Protein AF-A0A968MX29-F1 (afdb_monomer_lite)

Radius of gyration: 19.55 Å; chains: 1; bounding box: 41×22×69 Å

pLDDT: mean 75.72, std 13.57, range [46.59, 91.5]

Foldseek 3Di:
DPDQPPDDHPPDPPPCQPCPNPDDRPLVVVVVVCCVVVVVVVVVVVVVVVVCVVVVHADDLVVLVVQQVVLVVVCVSPVPDCSNVPVNVVSVVSNVVSVVSVVVVVVD

Sequence (108 aa):
MSFSNSYFFKISGGLSELPAAVGKTNFEVFATFWFFYFGILIIPLGLLVHSIEKANRTLPHTFTVSYLLVVILGSYMIPNSGMTLIMLPHALYMLIINFIRARKSLVS

Secondary structure (DSSP, 8-state):
--SSSSSS-----GGGGSTTSTT---HHHHHHHHHHHHHHHHHHHHHHHHHHHHTTPPPPHHHHHHHHHHHHHHHHH-TTSHIIIIIHHHHHHHHHHHHHHHHHHTT-

Structure (mmCIF, N/CA/C/O backbone):
data_AF-A0A968MX29-F1
#
_entry.id   AF-A0A968MX29-F1
#
loop_
_atom_site.group_PDB
_atom_site.id
_atom_site.type_symbol
_atom_site.label_atom_id
_atom_site.label_alt_id
_atom_site.label_comp_id
_atom_site.label_asym_id
_atom_site.label_entity_id
_atom_site.label_seq_id
_atom_site.pdbx_PDB_ins_code
_atom_site.Cartn_x
_atom_site.Cartn_y
_atom_site.Cartn_z
_atom_site.occupancy
_atom_site.B_iso_or_equiv
_atom_site.auth_seq_id
_atom_site.auth_comp_id
_atom_site.auth_asym_id
_atom_site.auth_atom_id
_atom_site.pdbx_PDB_model_num
ATOM 1 N N . MET A 1 1 ? 15.265 -9.050 -43.815 1.00 46.59 1 MET A N 1
ATOM 2 C CA . MET A 1 1 ? 14.426 -9.063 -42.593 1.00 46.59 1 MET A CA 1
ATOM 3 C C . MET A 1 1 ? 14.877 -7.952 -41.641 1.00 46.59 1 MET A C 1
ATOM 5 O O . MET A 1 1 ? 15.545 -8.226 -40.660 1.00 46.59 1 MET A O 1
ATOM 9 N N . SER A 1 2 ? 14.578 -6.685 -41.941 1.00 53.44 2 SER A N 1
ATOM 10 C CA . SER A 1 2 ? 14.902 -5.556 -41.046 1.00 53.44 2 SER A CA 1
ATOM 11 C C . SER A 1 2 ? 13.898 -4.419 -41.249 1.00 53.44 2 SER A C 1
ATOM 13 O O . SER A 1 2 ? 14.245 -3.316 -41.650 1.00 53.44 2 SER A O 1
ATOM 15 N N . PHE A 1 3 ? 12.612 -4.736 -41.087 1.00 56.28 3 PHE A N 1
ATOM 16 C CA . PHE A 1 3 ? 11.520 -3.757 -41.200 1.00 56.28 3 PHE A CA 1
ATOM 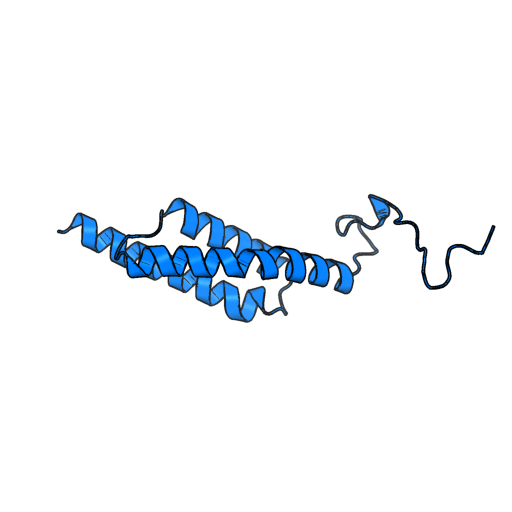17 C C . PHE A 1 3 ? 10.673 -3.676 -39.917 1.00 56.28 3 PHE A C 1
ATOM 19 O O . PHE A 1 3 ? 9.889 -2.755 -39.747 1.00 56.28 3 PHE A O 1
ATOM 26 N N . SER A 1 4 ? 10.857 -4.611 -38.974 1.00 51.66 4 SER A N 1
ATOM 27 C CA . SER A 1 4 ? 10.004 -4.744 -37.782 1.00 51.66 4 SER A CA 1
ATOM 28 C C . SER A 1 4 ? 10.544 -4.058 -36.518 1.00 51.66 4 SER A C 1
ATOM 30 O O . SER A 1 4 ? 9.947 -4.213 -35.463 1.00 51.66 4 SER A O 1
ATOM 32 N N . ASN A 1 5 ? 11.660 -3.323 -36.564 1.00 52.94 5 ASN A N 1
ATOM 33 C CA . ASN A 1 5 ? 12.250 -2.712 -35.355 1.00 52.94 5 ASN A CA 1
ATOM 34 C C . ASN A 1 5 ? 12.035 -1.196 -35.243 1.00 52.94 5 ASN A C 1
ATOM 36 O O . ASN A 1 5 ? 12.530 -0.571 -34.308 1.00 52.94 5 ASN A O 1
ATOM 40 N N . SER A 1 6 ? 11.280 -0.603 -36.167 1.00 59.69 6 SER A N 1
ATOM 41 C CA . SER A 1 6 ? 11.139 0.846 -36.274 1.00 59.69 6 SER A CA 1
ATOM 42 C C . SER A 1 6 ? 9.732 1.276 -35.843 1.00 59.69 6 SER A C 1
ATOM 44 O O . SER A 1 6 ? 8.761 1.154 -36.582 1.00 59.69 6 SER A O 1
ATOM 46 N N . TYR A 1 7 ? 9.654 1.778 -34.613 1.00 55.28 7 TYR A N 1
ATOM 47 C CA . TYR A 1 7 ? 8.664 2.731 -34.092 1.00 55.28 7 TYR A CA 1
ATOM 48 C C . TYR A 1 7 ? 7.202 2.313 -33.848 1.00 55.28 7 TYR A C 1
ATOM 50 O O . TYR A 1 7 ? 6.530 3.062 -33.146 1.00 55.28 7 TYR A O 1
ATOM 58 N N . PHE A 1 8 ? 6.701 1.154 -34.300 1.00 55.94 8 PHE A N 1
ATOM 59 C CA . PHE A 1 8 ? 5.306 0.760 -33.974 1.00 55.94 8 PHE A CA 1
ATOM 60 C C . PHE A 1 8 ? 5.055 -0.724 -33.661 1.00 55.94 8 PHE A C 1
ATOM 62 O O . PHE A 1 8 ? 4.131 -1.036 -32.916 1.00 55.94 8 PHE A O 1
ATOM 69 N N . PHE A 1 9 ? 5.881 -1.648 -34.161 1.00 48.16 9 PHE A N 1
ATOM 70 C CA . PHE A 1 9 ? 5.689 -3.094 -33.966 1.00 48.16 9 PHE A CA 1
ATOM 71 C C . PHE A 1 9 ? 6.945 -3.768 -33.415 1.00 48.16 9 PHE A C 1
ATOM 73 O O . PHE A 1 9 ? 7.522 -4.654 -34.042 1.00 48.16 9 PHE A O 1
ATOM 80 N N . LYS A 1 10 ? 7.376 -3.369 -32.214 1.00 52.69 10 LYS A N 1
ATOM 81 C CA . LYS A 1 10 ? 8.335 -4.186 -31.467 1.00 52.69 10 LYS A CA 1
ATOM 82 C C . LYS A 1 10 ? 7.585 -5.418 -30.948 1.00 52.69 10 LYS A C 1
ATOM 84 O O . LYS A 1 10 ? 6.846 -5.327 -29.972 1.00 52.69 10 LYS A O 1
ATOM 89 N N . ILE A 1 11 ? 7.720 -6.552 -31.638 1.00 58.69 11 ILE A N 1
ATOM 90 C CA . ILE A 1 11 ? 7.190 -7.838 -31.168 1.00 58.69 11 ILE A CA 1
ATOM 91 C C . ILE A 1 11 ? 7.895 -8.151 -29.845 1.00 58.69 11 ILE A C 1
ATOM 93 O O . ILE A 1 11 ? 9.123 -8.231 -29.810 1.00 58.69 11 ILE A O 1
ATOM 97 N N . SER A 1 12 ? 7.123 -8.260 -28.760 1.00 58.16 12 SER A N 1
ATOM 98 C CA . SER A 1 12 ? 7.658 -8.553 -27.428 1.00 58.16 12 SER A CA 1
ATOM 99 C C . SER A 1 12 ? 8.508 -9.823 -27.476 1.00 58.16 12 SER A C 1
ATOM 101 O O . SER A 1 12 ? 8.056 -10.865 -27.950 1.00 58.16 12 SER A O 1
ATOM 103 N N . GLY A 1 13 ? 9.736 -9.739 -26.963 1.00 58.72 13 GLY A N 1
ATOM 104 C CA . GLY A 1 13 ? 10.693 -10.852 -26.905 1.00 58.72 13 GLY A CA 1
ATOM 105 C C . GLY A 1 13 ? 10.345 -11.924 -25.864 1.00 58.72 13 GLY A C 1
ATOM 106 O O . GLY A 1 13 ? 11.212 -12.716 -25.484 1.00 58.72 13 GLY A O 1
ATOM 107 N N . GLY A 1 14 ? 9.107 -11.933 -25.363 1.00 63.16 14 GLY A N 1
ATOM 108 C CA . GLY A 1 14 ? 8.613 -12.882 -24.372 1.00 63.16 14 GLY A CA 1
ATOM 109 C C . GLY A 1 14 ? 9.353 -12.789 -23.035 1.00 63.16 14 GLY A C 1
ATOM 110 O O . GLY A 1 14 ? 9.701 -11.705 -22.569 1.00 63.16 14 GLY A O 1
ATOM 111 N N . LEU A 1 15 ? 9.614 -13.945 -22.416 1.00 51.88 15 LEU A N 1
ATOM 112 C CA . LEU A 1 15 ? 10.229 -14.072 -21.084 1.00 51.88 15 LEU A CA 1
ATOM 113 C C . L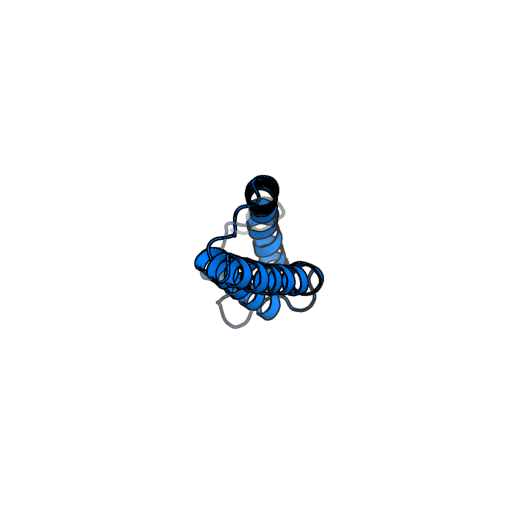EU A 1 15 ? 11.616 -13.410 -20.955 1.00 51.88 15 LEU A C 1
ATOM 115 O O . LEU A 1 15 ? 12.063 -13.109 -19.854 1.00 51.88 15 LEU A O 1
ATOM 119 N N . SER A 1 16 ? 12.279 -13.164 -22.082 1.00 54.19 16 SER A N 1
ATOM 120 C CA . SER A 1 16 ? 13.577 -12.488 -22.193 1.00 54.19 16 SER A CA 1
ATOM 121 C C . SER A 1 16 ? 13.511 -10.988 -21.881 1.00 54.19 16 SER A C 1
ATOM 123 O O . SER A 1 16 ? 14.535 -10.374 -21.596 1.00 54.19 16 SER A O 1
ATOM 125 N N . GLU A 1 17 ? 12.319 -10.391 -21.965 1.00 54.38 17 GLU A N 1
ATOM 126 C CA . GLU A 1 17 ? 12.060 -8.995 -21.593 1.00 54.38 17 GLU A CA 1
ATOM 127 C C . GLU A 1 17 ? 11.455 -8.876 -20.188 1.00 54.38 17 GLU A C 1
ATOM 129 O O . GLU A 1 17 ? 11.237 -7.762 -19.706 1.00 54.38 17 GLU A O 1
ATOM 134 N N . LEU A 1 18 ? 11.194 -10.007 -19.511 1.00 54.25 18 LEU A N 1
ATOM 135 C CA . LEU A 1 18 ? 10.739 -9.967 -18.132 1.00 54.25 18 LEU A CA 1
ATOM 136 C C . LEU A 1 18 ? 11.873 -9.487 -17.210 1.00 54.25 18 LEU A C 1
ATOM 138 O O . LEU A 1 18 ? 13.019 -9.922 -17.334 1.00 54.25 18 LEU A O 1
ATOM 142 N N . PRO A 1 19 ? 11.545 -8.648 -16.215 1.00 51.66 19 PRO A N 1
ATOM 143 C CA . PRO A 1 19 ? 12.500 -7.990 -15.321 1.00 51.66 19 PRO A CA 1
ATOM 144 C C . PRO A 1 19 ? 13.340 -8.953 -14.460 1.00 51.66 19 PRO A C 1
ATOM 146 O O . PRO A 1 19 ? 14.318 -8.522 -13.855 1.00 51.66 19 PRO A O 1
ATOM 149 N N . ALA A 1 20 ? 12.982 -10.242 -14.422 1.00 52.91 20 ALA A N 1
ATOM 150 C CA . ALA A 1 20 ? 13.723 -11.307 -13.745 1.00 52.91 20 ALA A CA 1
ATOM 151 C C . ALA A 1 20 ? 14.927 -11.843 -14.552 1.00 52.91 20 ALA A C 1
ATOM 153 O O . ALA A 1 20 ? 15.720 -12.617 -14.017 1.00 52.91 20 ALA A O 1
ATOM 154 N N . ALA A 1 21 ? 15.082 -11.453 -15.824 1.00 51.25 21 ALA A N 1
ATOM 155 C CA . ALA A 1 21 ? 16.241 -11.818 -16.629 1.00 51.25 21 ALA A CA 1
ATOM 156 C C . ALA A 1 21 ? 17.463 -10.975 -16.216 1.00 51.25 21 ALA A C 1
ATOM 158 O O . ALA A 1 21 ? 17.527 -9.764 -16.441 1.00 51.25 21 ALA A O 1
ATOM 159 N N . VAL A 1 22 ? 18.438 -11.634 -15.588 1.00 46.91 22 VAL A N 1
ATOM 160 C CA . VAL A 1 22 ? 19.702 -11.051 -15.121 1.00 46.91 22 VAL A CA 1
ATOM 161 C C . VAL A 1 22 ? 20.417 -10.342 -16.285 1.00 46.91 22 VAL A C 1
ATOM 163 O O . VAL A 1 22 ? 20.864 -10.991 -17.227 1.00 46.91 22 VAL A O 1
ATOM 166 N N . GLY A 1 23 ? 20.524 -9.006 -16.222 1.00 53.81 23 GLY A N 1
ATOM 167 C CA . GLY A 1 23 ? 21.407 -8.203 -17.087 1.00 53.81 23 GLY A CA 1
ATOM 168 C C . GLY A 1 23 ? 20.760 -7.136 -17.987 1.00 53.81 23 GLY A C 1
ATOM 169 O O . GLY A 1 23 ? 21.493 -6.323 -18.543 1.00 53.81 23 GLY A O 1
ATOM 170 N N . LYS A 1 24 ? 19.425 -7.079 -18.127 1.00 53.47 24 LYS A N 1
ATOM 171 C CA . LYS A 1 24 ? 18.712 -6.033 -18.908 1.00 53.47 24 LYS A CA 1
ATOM 172 C C . LYS A 1 24 ? 17.361 -5.637 -18.292 1.00 53.47 24 LYS A C 1
ATOM 174 O O . LYS A 1 24 ? 16.342 -5.548 -18.975 1.00 53.47 24 LYS A O 1
ATOM 179 N N . THR A 1 25 ? 17.323 -5.395 -16.987 1.00 55.81 25 THR A N 1
ATOM 180 C CA . THR A 1 25 ? 16.102 -4.913 -16.330 1.00 55.81 25 THR A CA 1
ATOM 181 C C . THR A 1 25 ? 15.829 -3.469 -16.769 1.00 55.81 25 THR A C 1
ATOM 183 O O . THR A 1 25 ? 16.504 -2.540 -16.332 1.00 55.81 25 THR A O 1
ATOM 186 N N . ASN A 1 26 ? 14.853 -3.265 -17.661 1.00 67.75 26 ASN A N 1
ATOM 187 C CA . ASN A 1 26 ? 14.371 -1.929 -18.020 1.00 67.75 26 ASN A CA 1
ATOM 188 C C . ASN A 1 26 ? 13.583 -1.357 -16.834 1.00 67.75 26 ASN A C 1
ATOM 190 O O . ASN A 1 26 ? 12.370 -1.553 -16.736 1.00 67.75 26 ASN A O 1
ATOM 194 N N . PHE A 1 27 ? 14.285 -0.676 -15.923 1.00 70.81 27 PHE A N 1
ATOM 195 C CA . PHE A 1 27 ? 13.712 -0.069 -14.717 1.00 70.81 27 PHE A CA 1
ATOM 196 C C . PHE A 1 27 ? 12.498 0.818 -15.017 1.00 70.81 27 PHE A C 1
ATOM 198 O O . PHE A 1 27 ? 11.537 0.799 -14.256 1.00 70.81 27 PHE A O 1
ATOM 205 N N . GLU A 1 28 ? 12.498 1.528 -16.146 1.00 69.06 28 GLU A N 1
ATOM 206 C CA . GLU A 1 28 ? 11.370 2.359 -16.581 1.00 69.06 28 GLU A CA 1
ATOM 207 C C . GLU A 1 28 ? 10.104 1.536 -16.860 1.00 69.06 28 GLU A C 1
ATOM 209 O O . GLU A 1 28 ? 9.031 1.847 -16.344 1.00 69.06 28 GLU A O 1
ATOM 214 N N . VAL A 1 29 ? 10.220 0.447 -17.627 1.00 74.19 29 VAL A N 1
ATOM 215 C CA . VAL A 1 29 ? 9.090 -0.445 -17.946 1.00 74.19 29 VAL A CA 1
ATOM 216 C C . VAL A 1 29 ? 8.602 -1.162 -16.689 1.00 74.19 29 VAL A C 1
ATOM 218 O O . VAL A 1 29 ? 7.400 -1.289 -16.466 1.00 74.19 29 VAL A O 1
ATOM 221 N N . PHE A 1 30 ? 9.531 -1.579 -15.829 1.00 75.06 30 PHE A N 1
ATOM 222 C CA . PHE A 1 30 ? 9.224 -2.217 -14.555 1.00 75.06 30 PHE A CA 1
ATOM 223 C C . PHE A 1 30 ? 8.478 -1.276 -13.594 1.00 75.06 30 PHE A C 1
ATOM 225 O O . PHE A 1 30 ? 7.448 -1.653 -13.033 1.00 75.06 30 PHE A O 1
ATOM 232 N N . ALA A 1 31 ? 8.941 -0.034 -13.449 1.00 76.38 31 ALA A N 1
ATOM 233 C CA . ALA A 1 31 ? 8.270 0.968 -12.631 1.00 76.38 31 ALA A CA 1
ATOM 234 C C . ALA A 1 31 ? 6.904 1.355 -13.207 1.00 76.38 31 ALA A C 1
ATOM 236 O O . ALA A 1 31 ? 5.945 1.503 -12.453 1.00 76.38 31 ALA A O 1
ATOM 237 N N . THR A 1 32 ? 6.789 1.437 -14.536 1.00 77.25 32 THR A N 1
ATOM 238 C CA . THR A 1 32 ? 5.518 1.693 -15.228 1.00 77.25 32 THR A CA 1
ATOM 239 C C . THR A 1 32 ? 4.516 0.569 -14.970 1.00 77.25 32 THR A C 1
ATOM 241 O O . THR A 1 32 ? 3.365 0.846 -14.651 1.00 77.25 32 THR A O 1
ATOM 244 N N . PHE A 1 33 ? 4.944 -0.697 -15.021 1.00 78.75 33 PHE A N 1
ATOM 245 C CA . PHE A 1 33 ? 4.093 -1.842 -14.691 1.00 78.75 33 PHE A CA 1
ATOM 246 C C . PHE A 1 33 ? 3.544 -1.740 -13.263 1.00 78.75 33 PHE A C 1
ATOM 248 O O . PHE A 1 33 ? 2.330 -1.766 -13.063 1.00 78.75 33 PHE A O 1
ATOM 255 N N . TRP A 1 34 ? 4.418 -1.557 -12.271 1.00 75.00 34 TRP A N 1
ATOM 256 C CA . TRP A 1 34 ? 3.978 -1.407 -10.884 1.00 75.00 34 TRP A CA 1
ATOM 257 C C . TRP A 1 34 ? 3.085 -0.182 -10.706 1.00 75.00 34 TRP A C 1
ATOM 259 O O . TRP A 1 34 ? 2.051 -0.274 -10.060 1.00 75.00 34 TRP A O 1
ATOM 269 N N . PHE A 1 35 ? 3.405 0.950 -11.323 1.00 78.12 35 PHE A N 1
ATOM 270 C CA . PHE A 1 35 ? 2.575 2.141 -11.202 1.00 78.12 35 PHE A CA 1
ATOM 271 C C . PHE A 1 35 ? 1.177 1.949 -11.804 1.00 78.12 35 PHE A C 1
ATOM 273 O O . PHE A 1 35 ? 0.193 2.304 -11.165 1.00 78.12 35 PHE A O 1
ATOM 280 N N . PHE A 1 36 ? 1.057 1.350 -12.990 1.00 81.31 36 PHE A N 1
ATOM 281 C CA . PHE A 1 36 ? -0.245 1.143 -13.627 1.00 81.31 36 PHE A CA 1
ATOM 282 C C . PHE A 1 36 ? -1.091 0.108 -12.890 1.00 81.31 36 PHE A C 1
ATOM 284 O O . PHE A 1 36 ? -2.233 0.394 -12.535 1.00 81.31 36 PHE A O 1
ATOM 291 N N . TYR A 1 37 ? -0.545 -1.078 -12.623 1.00 80.88 37 TYR A N 1
ATOM 292 C CA . TYR A 1 37 ? -1.315 -2.134 -11.968 1.00 80.88 37 TYR A CA 1
ATOM 293 C C . TYR A 1 37 ? -1.627 -1.769 -10.520 1.00 80.88 37 TYR A C 1
ATOM 295 O O . TYR A 1 37 ? -2.782 -1.810 -10.101 1.00 80.88 37 TYR A O 1
ATOM 303 N N . PHE A 1 38 ? -0.615 -1.357 -9.758 1.00 79.06 38 PHE A N 1
ATOM 304 C CA . PHE A 1 38 ? -0.791 -1.040 -8.347 1.00 79.06 38 PHE A CA 1
ATOM 305 C C . PHE A 1 38 ? -1.529 0.285 -8.144 1.00 79.06 38 PHE A C 1
ATOM 307 O O . PHE A 1 38 ? -2.383 0.381 -7.267 1.00 79.06 38 PHE A O 1
ATOM 314 N N . GLY A 1 39 ? -1.257 1.292 -8.977 1.00 79.75 39 GLY A N 1
ATOM 315 C CA . GLY A 1 39 ? -1.924 2.591 -8.914 1.00 79.75 39 GLY A CA 1
ATOM 316 C C . GLY A 1 39 ? -3.407 2.511 -9.258 1.00 79.75 39 GLY A C 1
ATOM 317 O O . GLY A 1 39 ? -4.219 3.089 -8.543 1.00 79.75 39 GLY A O 1
ATOM 318 N N . ILE A 1 40 ? -3.798 1.745 -10.283 1.00 85.94 40 ILE A N 1
ATOM 319 C CA . ILE A 1 40 ? -5.224 1.546 -10.585 1.00 85.94 40 ILE A CA 1
ATOM 320 C C . ILE A 1 40 ? -5.902 0.754 -9.464 1.00 85.94 40 ILE A C 1
ATOM 322 O O . ILE A 1 40 ? -6.998 1.120 -9.047 1.00 85.94 40 ILE A O 1
ATOM 326 N N . LEU A 1 41 ? -5.252 -0.289 -8.933 1.00 84.50 41 LEU A N 1
ATOM 327 C CA . LEU A 1 41 ? -5.796 -1.088 -7.830 1.00 84.50 41 LEU A CA 1
ATOM 328 C C . LEU A 1 41 ? -5.923 -0.304 -6.517 1.00 84.50 41 LEU A C 1
ATOM 330 O O . LEU A 1 41 ? -6.803 -0.616 -5.715 1.00 84.50 41 LEU A O 1
ATOM 334 N N . ILE A 1 42 ? -5.105 0.730 -6.291 1.00 82.38 42 ILE A N 1
ATOM 335 C CA . ILE A 1 42 ? -5.169 1.519 -5.055 1.00 82.38 42 ILE A CA 1
ATOM 336 C C . ILE A 1 42 ? -6.474 2.310 -4.931 1.00 82.38 42 ILE A C 1
ATOM 338 O O . ILE A 1 42 ? -6.942 2.538 -3.820 1.00 82.38 42 ILE A O 1
ATOM 342 N N . ILE A 1 43 ? -7.075 2.717 -6.052 1.00 86.56 43 ILE A N 1
ATOM 343 C CA . ILE A 1 43 ? -8.296 3.531 -6.068 1.00 86.56 43 ILE A CA 1
ATOM 344 C C . ILE A 1 43 ? -9.482 2.773 -5.444 1.00 86.56 43 ILE A C 1
ATOM 346 O O . ILE A 1 43 ? -10.031 3.256 -4.449 1.00 86.56 43 ILE A O 1
ATOM 350 N N . PRO A 1 44 ? -9.888 1.587 -5.947 1.00 88.69 44 PRO A N 1
ATOM 351 C CA . PRO A 1 44 ? -10.970 0.826 -5.331 1.00 88.69 44 PRO A CA 1
ATOM 352 C C . PRO A 1 44 ? -10.607 0.370 -3.917 1.00 88.69 44 PRO A C 1
ATOM 354 O O . PRO A 1 44 ? -11.485 0.302 -3.061 1.00 88.69 44 PRO A O 1
ATOM 357 N N . LEU A 1 45 ? -9.326 0.109 -3.640 1.00 86.25 45 LEU A N 1
ATOM 358 C CA . LEU A 1 45 ? -8.867 -0.280 -2.310 1.00 86.25 45 LEU A CA 1
ATOM 359 C C . LEU A 1 45 ? -9.034 0.862 -1.293 1.00 86.25 45 LEU A C 1
ATOM 361 O O . LEU A 1 45 ? -9.533 0.638 -0.193 1.00 86.25 45 LEU A O 1
ATOM 365 N N . GLY A 1 46 ? -8.707 2.095 -1.682 1.00 85.94 46 GLY A N 1
ATOM 366 C CA . GLY A 1 46 ? -8.938 3.293 -0.877 1.00 85.94 46 GLY A CA 1
ATOM 367 C C . GLY A 1 46 ? -10.426 3.551 -0.630 1.00 85.94 46 GLY A C 1
ATOM 368 O O . GLY A 1 46 ? -10.819 3.834 0.500 1.00 85.94 46 GLY A O 1
ATOM 369 N N . LEU A 1 47 ? -11.272 3.373 -1.652 1.00 88.12 47 LEU A N 1
ATOM 370 C CA . LEU A 1 47 ? -12.730 3.469 -1.503 1.00 88.12 47 LEU A CA 1
ATOM 371 C C . LEU A 1 47 ? -13.290 2.389 -0.566 1.00 88.12 47 LEU A C 1
ATOM 373 O O . LEU A 1 47 ? -14.164 2.679 0.253 1.00 88.12 47 LEU A O 1
ATOM 377 N N . LEU A 1 48 ? -12.775 1.160 -0.653 1.00 86.88 48 LEU A N 1
ATOM 378 C CA . LEU A 1 48 ? -13.161 0.050 0.218 1.00 86.88 48 LEU A CA 1
ATOM 379 C C . LEU A 1 48 ? -12.805 0.346 1.678 1.00 86.88 48 LEU A C 1
ATOM 381 O O . LEU A 1 48 ? -13.659 0.226 2.555 1.00 86.88 48 LEU A O 1
ATOM 385 N N . VAL A 1 49 ? -11.566 0.774 1.933 1.00 86.69 49 VAL A N 1
ATOM 386 C CA . VAL A 1 49 ? -11.109 1.164 3.274 1.00 86.69 49 VAL A CA 1
ATOM 387 C C . VAL A 1 49 ? -11.978 2.292 3.820 1.00 86.69 49 VAL A C 1
ATOM 389 O O . VAL A 1 49 ? -12.506 2.171 4.923 1.00 86.69 49 VAL A O 1
ATOM 392 N N . HIS A 1 50 ? -12.218 3.334 3.022 1.00 86.88 50 HIS A N 1
ATOM 393 C CA . HIS A 1 50 ? -13.060 4.457 3.420 1.00 86.88 50 HIS A CA 1
ATOM 394 C C . HIS A 1 50 ? -14.498 4.027 3.757 1.00 86.88 50 HIS A C 1
ATOM 396 O O . HIS A 1 50 ? -15.080 4.494 4.736 1.00 86.88 50 HIS A O 1
ATOM 402 N N . SER A 1 51 ? -15.075 3.103 2.983 1.00 86.94 51 SER A N 1
ATOM 403 C CA . SER A 1 51 ? -16.409 2.553 3.244 1.00 86.94 51 SER A CA 1
ATOM 404 C C . SER A 1 51 ? -16.477 1.805 4.583 1.00 86.94 51 SER A C 1
ATOM 406 O O . SER A 1 51 ? -17.413 2.009 5.360 1.00 86.94 51 SER A O 1
ATOM 408 N N . ILE A 1 52 ? -15.460 0.993 4.891 1.00 85.12 52 ILE A N 1
ATOM 409 C CA . ILE A 1 52 ? -15.367 0.242 6.152 1.00 85.12 52 ILE A CA 1
ATOM 410 C C . ILE A 1 52 ? -15.176 1.191 7.340 1.00 85.12 52 ILE A C 1
ATOM 412 O O . ILE A 1 52 ? -15.847 1.044 8.365 1.00 85.12 52 ILE A O 1
ATOM 416 N N . GLU A 1 53 ? -14.308 2.194 7.194 1.00 82.19 53 GLU A N 1
ATOM 417 C CA . GLU A 1 53 ? -14.074 3.203 8.225 1.00 82.19 53 GLU A CA 1
ATOM 418 C C . GLU A 1 53 ? -15.330 4.027 8.515 1.00 82.19 53 GLU A C 1
ATOM 420 O O . GLU A 1 53 ? -15.653 4.248 9.682 1.00 82.19 53 GLU A O 1
ATOM 425 N N . LYS A 1 54 ? -16.084 4.415 7.477 1.00 84.12 54 LYS A N 1
ATOM 426 C CA . LYS A 1 54 ? -17.364 5.125 7.619 1.00 84.12 54 LYS A CA 1
ATOM 427 C C . LYS A 1 54 ? -18.413 4.294 8.361 1.00 84.12 54 LYS A C 1
ATOM 429 O O . LYS A 1 54 ? -19.250 4.852 9.065 1.00 84.12 54 LYS A O 1
ATOM 434 N N . ALA A 1 55 ? -18.356 2.969 8.244 1.00 82.12 55 ALA A N 1
ATOM 435 C CA . ALA A 1 55 ? -19.222 2.051 8.977 1.00 82.12 55 ALA A CA 1
ATOM 436 C C . ALA A 1 55 ? -18.775 1.805 10.436 1.00 82.12 55 ALA A C 1
ATOM 438 O O . ALA A 1 55 ? -19.361 0.949 11.100 1.00 82.12 55 ALA A O 1
ATOM 439 N N . ASN A 1 56 ? -17.744 2.507 10.938 1.00 73.69 56 ASN A N 1
ATOM 440 C CA . ASN A 1 56 ? -17.109 2.282 12.249 1.00 73.69 56 ASN A CA 1
ATOM 441 C C . ASN A 1 56 ? -16.653 0.830 12.483 1.00 73.69 56 ASN A C 1
ATOM 443 O O . ASN A 1 56 ? -16.463 0.400 13.621 1.00 73.69 56 ASN A O 1
ATOM 447 N N . ARG A 1 57 ? -16.454 0.062 11.409 1.00 77.38 57 ARG A N 1
ATOM 448 C CA . ARG A 1 57 ? -15.967 -1.312 11.496 1.00 77.38 57 ARG A CA 1
ATOM 449 C C . ARG A 1 57 ? -14.443 -1.326 11.511 1.00 77.38 57 ARG A C 1
ATOM 451 O O . ARG A 1 57 ? -13.778 -0.424 10.999 1.00 77.38 57 ARG A O 1
ATOM 458 N N . THR A 1 58 ? -13.884 -2.351 12.138 1.00 79.06 58 THR A N 1
ATOM 459 C CA . THR A 1 58 ? -12.451 -2.633 12.076 1.00 79.06 58 THR A CA 1
ATOM 460 C C . THR A 1 58 ? -12.114 -3.281 10.739 1.00 79.06 58 THR A C 1
ATOM 462 O O . THR A 1 58 ? -12.917 -4.023 10.166 1.00 79.06 58 THR A O 1
ATOM 465 N N . LEU A 1 59 ? -10.924 -2.985 10.221 1.00 83.81 59 LEU A N 1
ATOM 466 C CA . LEU A 1 59 ? -10.430 -3.667 9.034 1.00 83.81 59 LEU A CA 1
ATOM 467 C C . LEU A 1 59 ? -10.022 -5.092 9.433 1.00 83.81 59 LEU A C 1
ATOM 469 O O . LEU A 1 59 ? -9.441 -5.283 10.507 1.00 83.81 59 LEU A O 1
ATOM 473 N N . PRO A 1 60 ? -10.265 -6.110 8.593 1.00 84.31 60 PRO A N 1
ATOM 474 C CA . PRO A 1 60 ? -9.741 -7.443 8.850 1.00 84.31 60 PRO A CA 1
ATOM 475 C C . PRO A 1 60 ? -8.220 -7.383 9.024 1.00 84.31 60 PRO A C 1
ATOM 477 O O . PRO A 1 60 ? -7.517 -6.859 8.163 1.00 84.31 60 PRO A O 1
ATOM 480 N N . HIS A 1 61 ? -7.691 -7.930 10.118 1.00 82.38 61 HIS A N 1
ATOM 481 C CA . HIS A 1 61 ? -6.249 -7.888 10.393 1.00 82.38 61 HIS A CA 1
ATOM 482 C C . HIS A 1 61 ? -5.424 -8.489 9.240 1.00 82.38 61 HIS A C 1
ATOM 484 O O . HIS A 1 61 ? -4.397 -7.940 8.844 1.00 82.38 61 HIS A O 1
ATOM 490 N N . THR A 1 62 ? -5.924 -9.572 8.637 1.00 84.31 62 THR A N 1
ATOM 491 C CA . THR A 1 62 ? -5.329 -10.215 7.457 1.00 84.31 62 THR A CA 1
ATOM 492 C C . THR A 1 62 ? -5.184 -9.249 6.283 1.00 84.31 62 THR A C 1
ATOM 494 O O . THR A 1 62 ? -4.150 -9.253 5.619 1.00 84.31 62 THR A O 1
ATOM 497 N N . PHE A 1 63 ? -6.177 -8.382 6.056 1.00 88.50 63 PHE A N 1
ATOM 498 C CA . PHE A 1 63 ? -6.121 -7.377 4.998 1.00 88.50 63 PHE A CA 1
ATOM 499 C C . PHE A 1 63 ? -4.974 -6.398 5.253 1.00 88.50 63 PHE A C 1
ATOM 501 O O . PHE A 1 63 ? -4.120 -6.226 4.389 1.00 88.50 63 PHE A O 1
ATOM 508 N N . THR A 1 64 ? -4.886 -5.830 6.457 1.00 89.12 64 THR A N 1
ATOM 509 C CA . THR A 1 64 ? -3.859 -4.830 6.771 1.00 89.12 64 THR A CA 1
ATOM 510 C C . THR A 1 64 ? -2.438 -5.397 6.721 1.00 89.12 64 THR A C 1
ATOM 512 O O . THR A 1 64 ? -1.534 -4.735 6.214 1.00 89.12 64 THR A O 1
ATOM 515 N N . VAL A 1 65 ? -2.236 -6.638 7.178 1.00 89.31 65 VAL A N 1
ATOM 516 C CA . VAL A 1 65 ? -0.935 -7.323 7.079 1.00 89.31 65 VAL A CA 1
ATOM 517 C C . VAL A 1 65 ? -0.582 -7.631 5.626 1.00 89.31 65 VAL A C 1
ATOM 519 O O . VAL A 1 65 ? 0.538 -7.354 5.203 1.00 89.31 65 VAL A O 1
ATOM 522 N N . SER A 1 66 ? -1.528 -8.163 4.844 1.00 89.31 66 SER A N 1
ATOM 523 C CA . SER A 1 66 ? -1.290 -8.444 3.423 1.00 89.31 66 SER A CA 1
ATOM 524 C C . SER A 1 66 ? -0.954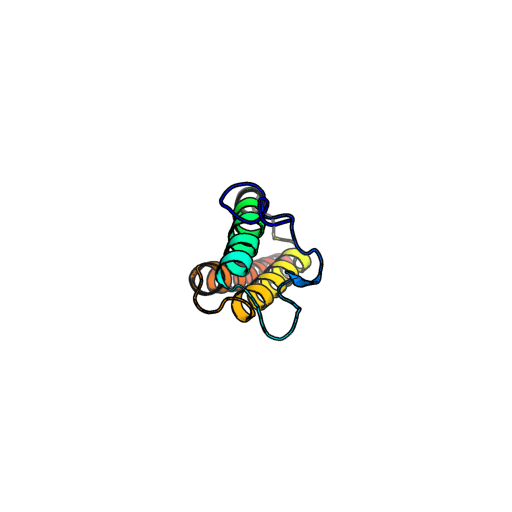 -7.169 2.645 1.00 89.31 66 SER A C 1
ATOM 526 O O . SER A 1 66 ? 0.007 -7.158 1.882 1.00 89.31 66 SER A O 1
ATOM 528 N N . TYR A 1 67 ? -1.662 -6.068 2.914 1.00 88.94 67 TYR A N 1
ATOM 529 C CA . TYR A 1 67 ? -1.391 -4.767 2.314 1.00 88.94 67 TYR A CA 1
ATOM 530 C C . TYR A 1 67 ? 0.020 -4.273 2.654 1.00 88.94 67 TYR A C 1
ATOM 532 O O . TYR A 1 67 ? 0.773 -3.902 1.755 1.00 88.94 67 TYR A O 1
ATOM 540 N N . LEU A 1 68 ? 0.421 -4.347 3.929 1.00 90.75 68 LEU A N 1
ATOM 541 C CA . LEU A 1 68 ? 1.767 -3.965 4.352 1.00 90.75 68 LEU A CA 1
ATOM 542 C C . LEU A 1 68 ? 2.853 -4.806 3.664 1.00 90.75 68 LEU A C 1
ATOM 544 O O . LEU A 1 68 ? 3.845 -4.244 3.206 1.00 90.75 68 LEU A O 1
ATOM 548 N N . LEU A 1 69 ? 2.667 -6.125 3.548 1.00 90.56 69 LEU A N 1
ATOM 549 C CA . LEU A 1 69 ? 3.634 -7.001 2.879 1.00 90.56 69 LEU A CA 1
ATOM 550 C C . LEU A 1 69 ? 3.837 -6.617 1.414 1.00 90.56 69 LEU A C 1
ATOM 552 O O . LEU A 1 69 ? 4.979 -6.540 0.960 1.00 90.56 69 LEU A O 1
ATOM 556 N N . VAL A 1 70 ? 2.755 -6.341 0.680 1.00 87.56 70 VAL A N 1
ATOM 557 C CA . VAL A 1 70 ? 2.896 -5.963 -0.729 1.00 87.56 70 VAL A CA 1
ATOM 558 C C . VAL A 1 70 ? 3.524 -4.576 -0.874 1.00 87.56 70 VAL A C 1
ATOM 560 O O . VAL A 1 70 ? 4.369 -4.383 -1.745 1.00 87.56 70 VAL A O 1
ATOM 563 N N . VAL A 1 71 ? 3.196 -3.631 0.011 1.00 87.75 71 VAL A N 1
ATOM 564 C CA . VAL A 1 71 ? 3.824 -2.301 0.016 1.00 87.75 71 VAL A CA 1
ATOM 565 C C . VAL A 1 71 ? 5.316 -2.384 0.352 1.00 87.75 71 VAL A C 1
ATOM 567 O O . VAL A 1 71 ? 6.107 -1.689 -0.283 1.00 87.75 71 VAL A O 1
ATOM 570 N N . ILE A 1 72 ? 5.735 -3.247 1.285 1.00 90.00 72 ILE A N 1
ATOM 571 C CA . ILE A 1 72 ? 7.159 -3.490 1.578 1.00 90.00 72 ILE A CA 1
ATOM 572 C C . ILE A 1 72 ? 7.860 -4.086 0.357 1.00 90.00 72 ILE A C 1
ATOM 574 O O . ILE A 1 72 ? 8.930 -3.614 -0.019 1.00 90.00 72 ILE A O 1
ATOM 578 N N . LEU A 1 73 ? 7.250 -5.088 -0.282 1.00 86.44 73 LEU A N 1
ATOM 579 C CA . LEU A 1 73 ? 7.814 -5.732 -1.465 1.00 86.44 73 LEU A CA 1
ATOM 580 C C . LEU A 1 73 ? 7.990 -4.728 -2.609 1.00 86.44 73 LEU A C 1
ATOM 582 O O . LEU A 1 73 ? 9.067 -4.632 -3.192 1.00 86.44 73 LEU A O 1
ATOM 586 N N . GLY A 1 74 ? 6.970 -3.918 -2.880 1.00 82.12 74 GLY A N 1
ATOM 587 C CA . GLY A 1 74 ? 7.047 -2.894 -3.911 1.00 82.12 74 GLY A CA 1
ATOM 588 C C . GLY A 1 74 ? 7.996 -1.738 -3.560 1.00 82.12 74 GLY A C 1
ATOM 589 O O . GLY A 1 74 ? 8.721 -1.267 -4.434 1.00 82.12 74 GLY A O 1
ATOM 590 N N . SER A 1 75 ? 8.095 -1.346 -2.284 1.00 85.06 75 SER A N 1
ATOM 591 C CA . SER A 1 75 ? 9.081 -0.353 -1.81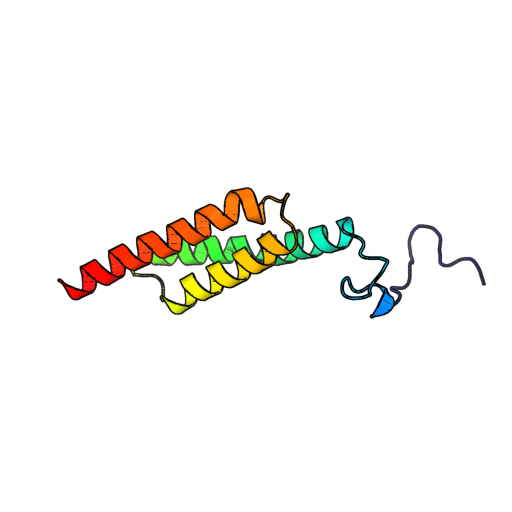9 1.00 85.06 75 SER A CA 1
ATOM 592 C C . SER A 1 75 ? 10.518 -0.866 -1.949 1.00 85.06 75 SER A C 1
ATOM 594 O O . SER A 1 75 ? 11.415 -0.112 -2.314 1.00 85.06 75 SER A O 1
ATOM 596 N N . TYR A 1 76 ? 10.744 -2.159 -1.695 1.00 84.00 76 TYR A N 1
ATOM 597 C CA . TYR A 1 76 ? 12.038 -2.808 -1.912 1.00 84.00 76 TYR A CA 1
ATOM 598 C C . TYR A 1 76 ? 12.404 -2.854 -3.401 1.00 84.00 76 TYR A C 1
ATOM 600 O O . TYR A 1 76 ? 13.550 -2.613 -3.772 1.00 84.00 76 TYR A O 1
ATOM 608 N N . MET A 1 77 ? 11.422 -3.129 -4.262 1.00 80.06 77 MET A N 1
ATOM 609 C CA . MET A 1 77 ? 11.625 -3.197 -5.708 1.00 80.06 77 MET A CA 1
ATOM 610 C C . MET A 1 77 ? 11.834 -1.821 -6.358 1.00 80.06 77 MET A C 1
ATOM 612 O O . MET A 1 77 ? 12.552 -1.731 -7.353 1.00 80.06 77 MET A O 1
ATOM 616 N N . ILE A 1 78 ? 11.209 -0.757 -5.836 1.00 79.88 78 ILE A N 1
ATOM 617 C CA . ILE A 1 78 ? 11.293 0.603 -6.393 1.00 79.88 78 ILE A CA 1
ATOM 618 C C . ILE A 1 78 ? 11.454 1.638 -5.259 1.00 79.88 78 ILE A C 1
ATOM 620 O O . ILE A 1 78 ? 10.501 2.351 -4.922 1.00 79.88 78 ILE A O 1
ATOM 624 N N . PRO A 1 79 ? 12.661 1.773 -4.677 1.00 74.44 79 PRO A N 1
ATOM 625 C CA . PRO A 1 79 ? 12.879 2.571 -3.469 1.00 74.44 79 PRO A CA 1
ATOM 626 C C . PRO A 1 79 ? 12.585 4.063 -3.665 1.00 74.44 79 PRO A C 1
ATOM 628 O O . PRO A 1 79 ? 11.950 4.672 -2.809 1.00 74.44 79 PRO A O 1
ATOM 631 N N . ASN A 1 80 ? 12.950 4.640 -4.812 1.00 77.12 80 ASN A N 1
ATOM 632 C CA . ASN A 1 80 ? 12.717 6.053 -5.132 1.00 77.12 80 ASN A CA 1
ATOM 633 C C . ASN A 1 80 ? 11.381 6.263 -5.868 1.00 77.12 80 ASN A C 1
ATOM 635 O O . ASN A 1 80 ? 11.351 6.800 -6.973 1.00 77.12 80 ASN A O 1
ATOM 639 N N . SER A 1 81 ? 10.272 5.802 -5.286 1.00 76.38 81 SER A N 1
ATOM 640 C CA . SER A 1 81 ? 8.933 5.958 -5.868 1.00 76.38 81 SER A CA 1
ATOM 641 C C . SER A 1 81 ? 7.900 6.459 -4.863 1.00 76.38 81 SER A C 1
ATOM 643 O O . SER A 1 81 ? 8.101 6.429 -3.646 1.00 76.38 81 SER A O 1
ATOM 645 N N . GLY A 1 82 ? 6.741 6.875 -5.382 1.00 73.12 82 GLY A N 1
ATOM 646 C CA . GLY A 1 82 ? 5.581 7.224 -4.559 1.00 73.12 82 GLY A CA 1
ATOM 647 C C . GLY A 1 82 ? 5.076 6.062 -3.693 1.00 73.12 82 GLY A C 1
ATOM 648 O O . GLY A 1 82 ? 4.458 6.303 -2.660 1.00 73.12 82 GLY A O 1
ATOM 649 N N . MET A 1 83 ? 5.387 4.811 -4.051 1.00 76.88 83 MET A N 1
ATOM 650 C CA . MET A 1 83 ? 5.046 3.649 -3.230 1.00 76.88 83 MET A CA 1
ATOM 651 C C . MET A 1 83 ? 5.788 3.685 -1.888 1.00 76.88 83 MET A C 1
ATOM 653 O O . MET A 1 83 ? 5.165 3.594 -0.833 1.00 76.88 83 MET A O 1
ATOM 657 N N . THR A 1 84 ? 7.093 3.938 -1.907 1.00 83.31 84 THR A N 1
ATOM 658 C CA . THR A 1 84 ? 7.898 4.042 -0.683 1.00 83.31 84 THR A CA 1
ATOM 659 C C . THR A 1 84 ? 7.563 5.298 0.115 1.00 83.31 84 THR A C 1
ATOM 661 O O . THR A 1 84 ? 7.421 5.241 1.333 1.00 83.31 84 THR A O 1
ATOM 664 N N . LEU A 1 85 ? 7.415 6.443 -0.557 1.00 83.81 85 LEU A N 1
ATOM 665 C CA . LEU A 1 85 ? 7.243 7.727 0.130 1.00 83.81 85 LEU A CA 1
ATOM 666 C C . LEU A 1 85 ? 5.832 7.933 0.695 1.00 83.81 85 LEU A C 1
ATOM 668 O O . LEU A 1 85 ? 5.686 8.565 1.737 1.00 83.81 85 LEU A O 1
ATOM 672 N N . ILE A 1 86 ? 4.799 7.421 0.021 1.00 85.06 86 ILE A N 1
ATOM 673 C CA . ILE A 1 86 ? 3.395 7.676 0.380 1.00 85.06 86 ILE A CA 1
ATOM 674 C C . ILE A 1 86 ? 2.724 6.402 0.892 1.00 85.06 86 ILE A C 1
ATOM 676 O O . ILE A 1 86 ? 2.058 6.427 1.928 1.00 85.06 86 ILE A O 1
ATOM 680 N N . MET A 1 87 ? 2.891 5.272 0.199 1.00 84.62 87 MET A N 1
ATOM 681 C CA . MET A 1 87 ? 2.151 4.056 0.556 1.00 84.62 87 MET A CA 1
ATOM 682 C C . MET A 1 87 ? 2.716 3.356 1.785 1.00 84.62 87 MET A C 1
ATOM 684 O O . MET A 1 87 ? 1.931 2.844 2.579 1.00 84.62 87 MET A O 1
ATOM 688 N N . LEU A 1 88 ? 4.036 3.358 1.984 1.00 87.19 88 LEU A N 1
ATOM 689 C CA . LEU A 1 88 ? 4.663 2.767 3.169 1.00 87.19 88 LEU A CA 1
ATOM 690 C C . LEU A 1 88 ? 4.179 3.416 4.481 1.00 87.19 88 LEU A C 1
ATOM 692 O O . LEU A 1 88 ? 3.658 2.684 5.330 1.00 87.19 88 LEU A O 1
ATOM 696 N N . PRO A 1 89 ? 4.258 4.753 4.673 1.00 88.88 89 PRO A N 1
ATOM 697 C CA . PRO A 1 89 ? 3.727 5.367 5.889 1.00 88.88 89 PRO A CA 1
ATOM 698 C C . PRO A 1 89 ? 2.210 5.177 6.019 1.00 88.88 89 PRO A C 1
ATOM 700 O O . PRO A 1 89 ? 1.719 4.983 7.129 1.00 88.88 89 PRO A O 1
ATOM 703 N N . HIS A 1 90 ? 1.466 5.149 4.907 1.00 89.19 90 HIS A N 1
ATOM 704 C CA . HIS A 1 90 ? 0.028 4.870 4.926 1.00 89.19 90 HIS A CA 1
ATOM 705 C C . HIS A 1 90 ? -0.297 3.438 5.396 1.00 89.19 90 HIS A C 1
ATOM 707 O O . HIS A 1 90 ? -1.184 3.247 6.227 1.00 89.19 90 HIS A O 1
ATOM 713 N N . ALA A 1 91 ? 0.432 2.428 4.915 1.00 88.62 91 ALA A N 1
ATOM 714 C CA . ALA A 1 91 ? 0.251 1.033 5.316 1.00 88.62 91 ALA A CA 1
ATOM 715 C C . ALA A 1 91 ? 0.577 0.816 6.799 1.00 88.62 91 ALA A C 1
ATOM 717 O O . ALA A 1 91 ? -0.163 0.128 7.506 1.00 88.62 91 ALA A O 1
ATOM 718 N N . LEU A 1 92 ? 1.644 1.455 7.288 1.00 91.50 92 LEU A N 1
ATOM 719 C CA . LEU A 1 92 ? 1.997 1.446 8.707 1.00 91.50 92 LEU A CA 1
ATOM 720 C C . LEU A 1 92 ? 0.918 2.120 9.557 1.00 91.50 92 LEU A C 1
ATOM 722 O O . LEU A 1 92 ? 0.485 1.551 10.560 1.00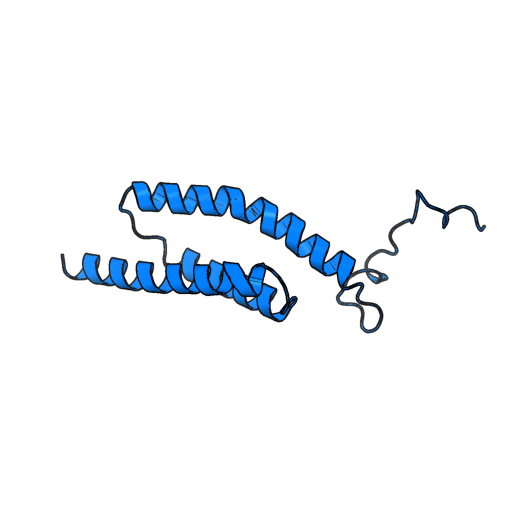 91.50 92 LEU A O 1
ATOM 726 N N . TYR A 1 93 ? 0.438 3.293 9.136 1.00 90.62 93 TYR A N 1
ATOM 727 C CA . TYR A 1 93 ? -0.656 3.992 9.808 1.00 90.62 93 TYR A CA 1
ATOM 728 C C . TYR A 1 93 ? -1.904 3.107 9.918 1.00 90.62 93 TYR A C 1
ATOM 730 O O . TYR A 1 93 ? -2.469 2.968 11.004 1.00 90.62 93 TYR A O 1
ATOM 738 N N . MET A 1 94 ? -2.289 2.451 8.818 1.00 89.19 94 MET A N 1
ATOM 739 C CA . MET A 1 94 ? -3.440 1.552 8.771 1.00 89.19 94 MET A CA 1
ATOM 740 C C . MET A 1 94 ? -3.286 0.365 9.735 1.00 89.19 94 MET A C 1
ATOM 742 O O . MET A 1 94 ? -4.243 -0.000 10.418 1.00 89.19 94 MET A O 1
ATOM 746 N N . LEU A 1 95 ? -2.088 -0.222 9.841 1.00 90.19 95 LEU A N 1
ATOM 747 C CA . LEU A 1 95 ? -1.826 -1.322 10.776 1.00 90.19 95 LEU A CA 1
ATOM 748 C C . LEU A 1 95 ? -1.940 -0.871 12.232 1.00 90.19 95 LEU A C 1
ATOM 750 O O . LEU A 1 95 ? -2.614 -1.525 13.029 1.00 90.19 95 LEU A O 1
ATOM 754 N N . ILE A 1 96 ? -1.336 0.269 12.564 1.00 89.94 96 ILE A N 1
ATOM 755 C CA . ILE A 1 96 ? -1.338 0.810 13.925 1.00 89.94 96 ILE A CA 1
ATOM 756 C C . ILE A 1 96 ? -2.763 1.159 14.364 1.00 89.94 96 ILE A C 1
ATOM 758 O O . ILE A 1 96 ? -3.193 0.748 15.444 1.00 89.94 96 ILE A O 1
ATOM 762 N N . ILE A 1 97 ? -3.529 1.878 13.535 1.00 87.69 97 ILE A N 1
ATOM 763 C CA . ILE A 1 97 ? -4.893 2.272 13.904 1.00 87.69 97 ILE A CA 1
ATOM 764 C C . ILE A 1 97 ? -5.817 1.061 14.028 1.00 87.69 97 ILE A C 1
ATOM 766 O O . ILE A 1 97 ? -6.642 1.013 14.945 1.00 87.69 97 ILE A O 1
ATOM 770 N N . ASN A 1 98 ? -5.650 0.057 13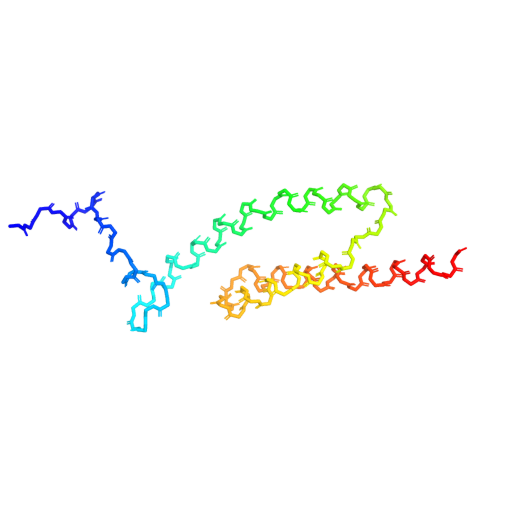.163 1.00 87.00 98 ASN A N 1
ATOM 771 C CA . ASN A 1 98 ? -6.431 -1.166 13.243 1.00 87.00 98 ASN A CA 1
ATOM 772 C C . ASN A 1 98 ? -6.107 -1.952 14.522 1.00 87.00 98 ASN A C 1
ATOM 774 O O . ASN A 1 98 ? -7.023 -2.416 15.197 1.00 87.00 98 ASN A O 1
ATOM 778 N N . PHE A 1 99 ? -4.831 -2.018 14.919 1.00 86.19 99 PHE A N 1
ATOM 779 C CA . PHE A 1 99 ? -4.411 -2.648 16.172 1.00 86.19 99 PHE A CA 1
ATOM 780 C C . PHE A 1 99 ? -5.012 -1.948 17.402 1.00 86.19 99 PHE A C 1
ATOM 782 O O . PHE A 1 99 ? -5.549 -2.602 18.298 1.00 86.19 99 PHE A O 1
ATOM 789 N N . ILE A 1 100 ? -5.000 -0.610 17.426 1.00 86.50 100 ILE A N 1
ATOM 790 C CA . ILE A 1 100 ? -5.606 0.180 18.510 1.00 86.50 100 ILE A CA 1
ATOM 791 C C . ILE A 1 100 ? -7.123 -0.054 18.580 1.00 86.50 100 ILE A C 1
ATOM 793 O O . ILE A 1 100 ? -7.668 -0.237 19.671 1.00 86.50 100 ILE A O 1
ATOM 797 N N . ARG A 1 101 ? -7.818 -0.061 17.434 1.00 83.25 101 ARG A N 1
ATOM 798 C CA . ARG A 1 101 ? -9.272 -0.285 17.377 1.00 83.25 101 ARG A CA 1
ATOM 799 C C . ARG A 1 101 ? -9.657 -1.712 17.774 1.00 83.25 101 ARG A C 1
ATOM 801 O O . ARG A 1 101 ? -10.590 -1.874 18.554 1.00 83.25 101 ARG A O 1
ATOM 808 N N . ALA A 1 102 ? -8.916 -2.720 17.313 1.00 81.38 102 ALA A N 1
ATOM 809 C CA . ALA A 1 102 ? -9.127 -4.116 17.698 1.00 81.38 102 ALA A CA 1
ATOM 810 C C . ALA A 1 102 ? -8.950 -4.322 19.210 1.00 81.38 102 ALA A C 1
ATOM 812 O O . ALA A 1 102 ? -9.733 -5.025 19.840 1.00 81.38 102 ALA A O 1
ATOM 813 N N . ARG A 1 103 ? -7.969 -3.649 19.828 1.00 81.00 103 ARG A N 1
ATOM 814 C CA . ARG A 1 103 ? -7.782 -3.707 21.284 1.00 81.00 103 ARG A CA 1
ATOM 815 C C . ARG A 1 103 ? -8.950 -3.078 22.048 1.00 81.00 103 ARG A C 1
ATOM 817 O O . ARG A 1 103 ? -9.332 -3.601 23.086 1.00 81.00 103 ARG A O 1
ATOM 824 N N . LYS A 1 104 ? -9.526 -1.979 21.545 1.00 77.38 104 LYS A N 1
ATOM 825 C CA . LYS A 1 104 ? -10.698 -1.339 22.168 1.00 77.38 104 LYS A CA 1
ATOM 826 C C . LYS A 1 104 ? -11.940 -2.231 22.135 1.00 77.38 104 LYS A C 1
ATOM 828 O O . LYS A 1 104 ? -12.646 -2.264 23.132 1.00 77.38 104 LYS A O 1
ATOM 833 N N . SER A 1 105 ? -12.179 -2.975 21.051 1.00 68.94 105 SER A N 1
ATOM 834 C CA . SER A 1 105 ? -13.352 -3.862 20.959 1.00 68.94 105 SER A CA 1
ATOM 835 C C . SER A 1 105 ? -13.261 -5.115 21.833 1.00 68.94 105 SER A C 1
ATOM 837 O O . SER A 1 105 ? -14.259 -5.796 22.001 1.00 68.94 105 SER A O 1
ATOM 839 N N . LEU A 1 106 ? -12.072 -5.462 22.339 1.00 65.00 106 LEU A N 1
ATOM 840 C CA . LEU A 1 106 ? -11.890 -6.567 23.289 1.00 65.00 106 LEU A CA 1
ATOM 841 C C . LEU A 1 106 ? -12.149 -6.146 24.743 1.00 65.00 106 LEU A C 1
ATOM 843 O O . LEU A 1 106 ? -12.253 -7.005 25.611 1.00 65.00 106 LEU A O 1
ATOM 847 N N . VAL A 1 107 ? -12.186 -4.838 25.015 1.00 62.06 107 VAL A N 1
ATOM 848 C CA . VAL A 1 107 ? -12.349 -4.268 26.364 1.00 62.06 107 VAL A CA 1
ATOM 849 C C . VAL A 1 107 ? -13.767 -3.708 26.581 1.00 62.06 107 VAL A C 1
ATOM 851 O O . VAL A 1 107 ? -14.144 -3.471 27.725 1.00 62.06 107 VAL A O 1
ATOM 854 N N . SER A 1 108 ? -14.548 -3.503 25.511 1.00 52.66 108 SER A N 1
ATOM 855 C CA . SER A 1 108 ? -15.967 -3.102 25.545 1.00 52.66 108 SER A CA 1
ATOM 856 C C . SER A 1 108 ? -16.902 -4.303 25.550 1.00 52.66 108 SER A C 1
ATOM 858 O O . SER A 1 108 ? -17.899 -4.258 26.296 1.00 52.66 108 SER A O 1
#